Protein AF-X0W9U7-F1 (afdb_monomer_lite)

InterPro domains:
  IPR023198 Phosphoglycolate phosphatase-like, domain 2 [G3DSA:1.10.150.240] (16-88)
  IPR036412 HAD-like superfamily [SSF56784] (1-79)
  IPR044999 Protein CbbY-like [PTHR42896] (3-88)

Structure (mmCIF, N/CA/C/O backbone):
data_AF-X0W9U7-F1
#
_entry.id   AF-X0W9U7-F1
#
loop_
_atom_site.group_PDB
_atom_site.id
_atom_site.type_symbol
_atom_site.label_atom_id
_atom_site.label_alt_id
_atom_site.label_comp_id
_atom_site.label_asym_id
_atom_site.label_entity_id
_atom_site.label_seq_id
_atom_site.pdbx_PDB_ins_code
_atom_site.Cartn_x
_atom_site.Cartn_y
_atom_site.Cartn_z
_atom_site.occupancy
_atom_site.B_iso_or_equiv
_atom_site.auth_seq_id
_atom_site.auth_comp_id
_atom_site.auth_asym_id
_atom_site.auth_atom_id
_atom_site.pdbx_PDB_model_num
ATOM 1 N N . MET A 1 1 ? 41.495 -16.125 -0.995 1.00 43.84 1 MET A N 1
ATOM 2 C CA . MET A 1 1 ? 40.717 -14.931 -0.596 1.00 43.84 1 MET A CA 1
ATOM 3 C C . MET A 1 1 ? 39.266 -15.173 -0.983 1.00 43.84 1 MET A C 1
ATOM 5 O O . MET A 1 1 ? 39.001 -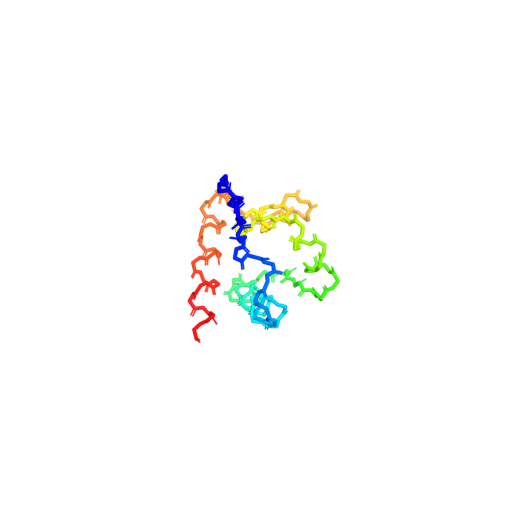15.313 -2.170 1.00 43.84 1 MET A O 1
ATOM 9 N N . MET A 1 2 ? 38.357 -15.319 -0.016 1.00 38.56 2 MET A N 1
ATOM 10 C CA . MET A 1 2 ? 36.925 -15.482 -0.300 1.00 38.56 2 MET A CA 1
ATOM 11 C C . MET A 1 2 ? 36.349 -14.139 -0.751 1.00 38.56 2 MET A C 1
ATOM 13 O O . MET A 1 2 ? 36.308 -13.190 0.026 1.00 38.56 2 MET A O 1
ATOM 17 N N . LYS A 1 3 ? 35.913 -14.064 -2.010 1.00 44.78 3 LYS A N 1
ATOM 18 C CA . LYS A 1 3 ? 34.958 -13.052 -2.464 1.00 44.78 3 LYS A CA 1
ATOM 19 C C . LYS A 1 3 ? 33.576 -13.601 -2.127 1.00 44.78 3 LYS A C 1
ATOM 21 O O . LYS A 1 3 ? 33.095 -14.494 -2.816 1.00 44.78 3 LYS A O 1
ATOM 26 N N . ALA A 1 4 ? 32.994 -13.146 -1.024 1.00 56.06 4 ALA A N 1
ATOM 27 C CA . ALA A 1 4 ? 31.602 -13.444 -0.728 1.00 56.06 4 ALA A CA 1
ATOM 28 C C . ALA A 1 4 ? 30.734 -12.576 -1.645 1.00 56.06 4 ALA A C 1
ATOM 30 O O . ALA A 1 4 ? 30.790 -11.350 -1.583 1.00 56.06 4 ALA A O 1
ATOM 31 N N . LEU A 1 5 ? 29.991 -13.229 -2.533 1.00 44.97 5 LEU A N 1
ATOM 32 C CA . LEU A 1 5 ? 28.931 -12.613 -3.314 1.00 44.97 5 LEU A CA 1
ATOM 33 C C . LEU A 1 5 ? 27.651 -12.779 -2.491 1.00 44.97 5 LEU A C 1
ATOM 35 O O . LEU A 1 5 ? 27.168 -13.897 -2.325 1.00 44.97 5 LEU A O 1
ATOM 39 N N . ILE A 1 6 ? 27.172 -11.687 -1.899 1.00 59.38 6 ILE A N 1
ATOM 40 C CA . ILE A 1 6 ? 25.893 -11.671 -1.189 1.00 59.38 6 ILE A CA 1
ATOM 41 C C . ILE A 1 6 ? 24.817 -11.552 -2.263 1.00 59.38 6 ILE A C 1
ATOM 43 O O . ILE A 1 6 ? 24.700 -10.513 -2.910 1.00 59.38 6 ILE A O 1
ATOM 47 N N . PHE A 1 7 ? 24.081 -12.637 -2.486 1.00 48.44 7 PHE A N 1
ATOM 48 C CA . PHE A 1 7 ? 22.822 -12.572 -3.211 1.00 48.44 7 PHE A CA 1
ATOM 49 C C . PHE A 1 7 ? 21.775 -12.033 -2.249 1.00 48.44 7 PHE A C 1
ATOM 51 O O . PHE A 1 7 ? 21.475 -12.668 -1.239 1.00 48.44 7 PHE A O 1
ATOM 58 N N . ASP A 1 8 ? 21.262 -10.852 -2.561 1.00 47.41 8 ASP A N 1
ATOM 59 C CA . ASP A 1 8 ? 19.993 -10.413 -2.013 1.00 47.41 8 ASP A CA 1
ATOM 60 C C . ASP A 1 8 ? 18.880 -11.151 -2.771 1.00 47.41 8 ASP A C 1
ATOM 62 O O . ASP A 1 8 ? 18.896 -11.218 -4.006 1.00 47.41 8 ASP A O 1
ATOM 66 N N . CYS A 1 9 ? 17.964 -11.782 -2.039 1.00 48.06 9 CYS A N 1
ATOM 67 C CA . CYS A 1 9 ? 16.885 -12.573 -2.634 1.00 48.06 9 CYS A CA 1
ATOM 68 C C . CYS A 1 9 ? 15.859 -11.698 -3.372 1.00 48.06 9 CYS A C 1
ATOM 70 O O . CYS A 1 9 ? 15.133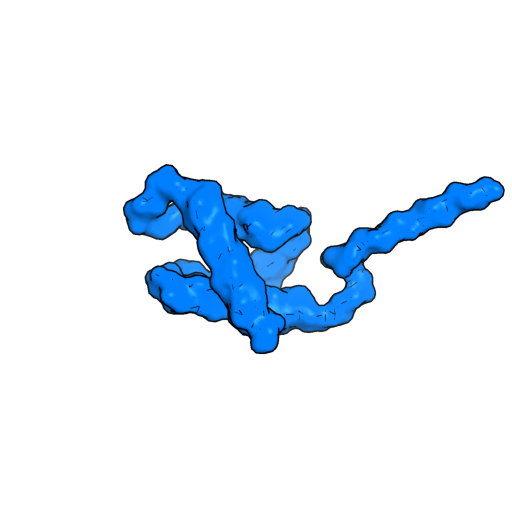 -12.220 -4.214 1.00 48.06 9 CYS A O 1
ATOM 72 N N . ASP A 1 10 ? 15.852 -10.386 -3.131 1.00 53.91 10 ASP A N 1
ATOM 73 C CA . ASP A 1 10 ? 14.826 -9.460 -3.622 1.00 53.91 10 ASP A CA 1
ATOM 74 C C . ASP A 1 10 ? 15.143 -8.827 -4.997 1.00 53.91 10 ASP A C 1
ATOM 76 O O . ASP A 1 10 ? 14.561 -7.814 -5.370 1.00 53.91 10 ASP A O 1
ATOM 80 N N . GLY A 1 11 ? 16.064 -9.393 -5.792 1.00 46.66 11 GLY A N 1
ATOM 81 C CA . GLY A 1 11 ? 16.409 -8.790 -7.094 1.00 46.66 11 GLY A CA 1
ATOM 82 C C . GLY A 1 11 ? 16.893 -9.710 -8.213 1.00 46.66 11 GLY A C 1
ATOM 83 O O . GLY A 1 11 ? 17.205 -9.214 -9.295 1.00 46.66 11 GLY A O 1
ATOM 84 N N . VAL A 1 12 ? 16.993 -11.029 -7.994 1.00 46.12 12 VAL A N 1
ATOM 85 C CA . VAL A 1 12 ? 17.647 -11.941 -8.964 1.00 46.12 12 VAL A CA 1
ATOM 86 C C . VAL A 1 12 ? 16.755 -13.101 -9.436 1.00 46.12 12 VAL A C 1
ATOM 88 O O . VAL A 1 12 ? 17.065 -13.730 -10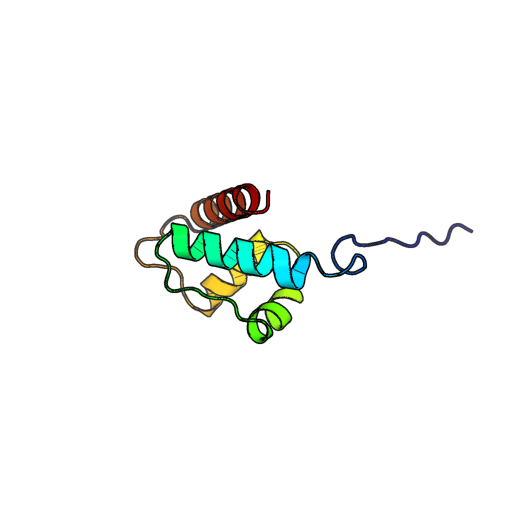.445 1.00 46.12 12 VAL A O 1
ATOM 91 N N . LEU A 1 13 ? 15.606 -13.362 -8.804 1.00 38.94 13 LEU A N 1
ATOM 92 C CA . LEU A 1 13 ? 14.699 -14.449 -9.202 1.00 38.94 13 LEU A CA 1
ATOM 93 C C . LEU A 1 13 ? 13.327 -13.930 -9.666 1.00 38.94 13 LEU A C 1
ATOM 95 O O . LEU A 1 13 ? 12.345 -13.963 -8.938 1.00 38.94 13 LEU A O 1
ATOM 99 N N . VAL A 1 14 ? 13.318 -13.478 -10.925 1.00 42.03 14 VAL A N 1
ATOM 100 C CA . VAL A 1 14 ? 12.320 -13.780 -11.975 1.00 42.03 14 VAL A CA 1
ATOM 101 C C . VAL A 1 14 ? 10.833 -13.656 -11.590 1.00 42.03 14 VAL A C 1
ATOM 103 O O . VAL A 1 14 ? 10.305 -14.494 -10.867 1.00 42.03 14 VAL A O 1
ATOM 106 N N . ASP A 1 15 ? 10.152 -12.663 -12.182 1.00 47.84 15 ASP A N 1
ATOM 107 C CA . ASP A 1 15 ? 8.698 -12.550 -12.464 1.00 47.84 15 ASP A CA 1
ATOM 108 C C . ASP A 1 15 ? 7.661 -12.752 -11.334 1.00 47.84 15 ASP A C 1
ATOM 110 O O . ASP A 1 15 ? 6.490 -12.418 -11.505 1.00 47.84 15 ASP A O 1
ATOM 114 N N . THR A 1 16 ? 8.045 -13.208 -10.145 1.00 51.44 16 THR A N 1
ATOM 115 C CA . THR A 1 16 ? 7.131 -13.431 -9.010 1.00 51.44 16 THR A CA 1
ATOM 116 C C . THR A 1 16 ? 6.809 -12.141 -8.249 1.00 51.44 16 THR A C 1
ATOM 118 O O . THR A 1 16 ? 5.711 -11.991 -7.704 1.00 51.44 16 THR A O 1
ATOM 121 N N . GLU A 1 17 ? 7.719 -11.165 -8.274 1.00 53.81 17 GLU A N 1
ATOM 122 C CA . GLU A 1 17 ? 7.518 -9.857 -7.650 1.00 53.81 17 GLU A CA 1
ATOM 123 C C . GLU A 1 17 ? 6.521 -8.979 -8.419 1.00 53.81 17 GLU A C 1
ATOM 125 O O . GLU A 1 17 ? 5.604 -8.407 -7.826 1.00 53.81 17 GLU A O 1
ATOM 130 N N . ARG A 1 18 ? 6.659 -8.893 -9.749 1.00 52.56 18 ARG A N 1
ATOM 131 C CA . ARG A 1 18 ? 5.895 -7.932 -10.563 1.00 52.56 18 ARG A CA 1
ATOM 132 C C . ARG A 1 18 ? 4.434 -8.330 -10.770 1.00 52.56 18 ARG A C 1
ATOM 134 O O . ARG A 1 18 ? 3.566 -7.454 -10.751 1.00 52.56 18 ARG A O 1
ATOM 141 N N . ASP A 1 19 ? 4.174 -9.629 -10.916 1.00 58.31 19 ASP A N 1
ATOM 142 C CA . ASP A 1 19 ? 2.834 -10.145 -11.217 1.00 58.31 19 ASP A CA 1
ATOM 143 C C . ASP A 1 19 ? 2.195 -10.896 -10.043 1.00 58.31 19 ASP A C 1
ATOM 145 O O . ASP A 1 19 ? 0.975 -10.917 -9.922 1.00 58.31 19 ASP A O 1
ATOM 149 N N . GLY A 1 20 ? 2.987 -11.446 -9.120 1.00 72.12 20 GLY A N 1
ATOM 150 C CA . GLY A 1 20 ? 2.455 -12.133 -7.945 1.00 72.12 20 GLY A CA 1
ATOM 151 C C . GLY A 1 20 ? 2.316 -11.219 -6.724 1.00 72.12 20 GLY A C 1
ATOM 152 O O . GLY A 1 20 ? 1.249 -11.130 -6.114 1.00 72.12 20 GLY A O 1
ATOM 153 N N . HIS A 1 21 ? 3.390 -10.527 -6.328 1.00 82.94 21 HIS A N 1
ATOM 154 C CA . HIS A 1 21 ? 3.359 -9.713 -5.110 1.00 82.94 21 HIS A CA 1
ATOM 155 C C . HIS A 1 21 ? 2.507 -8.454 -5.254 1.00 82.94 21 HIS A C 1
ATOM 157 O O . HIS A 1 21 ? 1.742 -8.169 -4.333 1.00 82.94 21 HIS A O 1
ATOM 163 N N . ARG A 1 22 ? 2.603 -7.735 -6.380 1.00 89.00 22 ARG A N 1
ATOM 164 C CA . ARG A 1 22 ? 1.768 -6.555 -6.666 1.00 89.00 22 ARG A CA 1
ATOM 165 C C . ARG A 1 22 ? 0.273 -6.884 -6.598 1.00 89.00 22 ARG A C 1
ATOM 167 O O . ARG A 1 22 ? -0.460 -6.222 -5.870 1.00 89.00 22 ARG A O 1
ATOM 174 N N . GLU A 1 23 ? -0.160 -7.949 -7.272 1.00 88.69 23 GLU A N 1
ATOM 175 C CA . GLU A 1 23 ? -1.558 -8.403 -7.233 1.00 88.69 23 GLU A CA 1
ATOM 176 C C . GLU A 1 23 ? -1.984 -8.827 -5.821 1.00 88.69 23 GLU A C 1
ATOM 178 O O . GLU A 1 23 ? -3.085 -8.507 -5.381 1.00 88.69 23 GLU A O 1
ATOM 183 N N . ALA A 1 24 ? -1.110 -9.485 -5.054 1.00 89.62 24 ALA A N 1
ATOM 184 C CA . ALA A 1 24 ? -1.415 -9.840 -3.669 1.00 89.62 24 ALA A CA 1
ATOM 185 C C . ALA A 1 24 ? -1.561 -8.610 -2.748 1.00 89.62 24 ALA A C 1
ATOM 187 O O . ALA A 1 24 ? -2.368 -8.650 -1.818 1.00 89.62 24 ALA A O 1
ATOM 188 N N . PHE A 1 25 ? -0.825 -7.519 -3.000 1.00 91.06 25 PHE A N 1
ATOM 189 C CA . PHE A 1 25 ? -1.043 -6.241 -2.312 1.00 91.06 25 PHE A CA 1
ATOM 190 C C . PHE A 1 25 ? -2.398 -5.638 -2.685 1.00 91.06 25 PHE A C 1
ATOM 192 O O . PHE A 1 25 ? -3.186 -5.355 -1.787 1.00 91.06 25 PHE A O 1
ATOM 199 N N . ASN A 1 26 ? -2.704 -5.534 -3.981 1.00 92.50 26 ASN A N 1
ATOM 200 C CA . ASN A 1 26 ? -3.979 -4.992 -4.463 1.00 92.50 26 ASN A CA 1
ATOM 201 C C . ASN A 1 26 ? -5.174 -5.770 -3.902 1.00 92.50 26 ASN A C 1
ATOM 203 O O . ASN A 1 26 ? -6.077 -5.181 -3.320 1.00 92.50 26 ASN A O 1
ATOM 207 N N . ARG A 1 27 ? -5.122 -7.105 -3.931 1.00 91.50 27 ARG A N 1
ATOM 208 C CA . ARG A 1 27 ? -6.159 -7.953 -3.327 1.00 91.50 27 ARG A CA 1
ATOM 209 C C . ARG A 1 27 ? -6.294 -7.746 -1.819 1.00 91.50 27 ARG A C 1
ATOM 211 O O . ARG A 1 27 ? -7.395 -7.873 -1.290 1.00 91.50 27 ARG A O 1
ATOM 218 N N . ALA A 1 28 ? -5.200 -7.465 -1.110 1.00 91.50 28 ALA A N 1
ATOM 219 C CA . ALA A 1 28 ? -5.260 -7.159 0.316 1.00 91.50 28 ALA A CA 1
ATOM 220 C C . ALA A 1 28 ? -5.908 -5.787 0.571 1.00 91.50 28 ALA A C 1
ATOM 222 O O . ALA A 1 28 ? -6.672 -5.656 1.527 1.00 91.50 28 ALA A O 1
ATOM 223 N N . PHE A 1 29 ? -5.638 -4.791 -0.281 1.00 92.75 29 PHE A N 1
ATOM 224 C CA . PHE A 1 29 ? -6.292 -3.480 -0.232 1.00 92.75 29 PHE A CA 1
ATOM 225 C C . PHE A 1 29 ? -7.796 -3.605 -0.510 1.00 92.75 29 PHE A C 1
ATOM 227 O O . PHE A 1 29 ? -8.601 -3.149 0.304 1.00 92.75 29 PHE A O 1
ATOM 234 N N . ASP A 1 30 ? -8.171 -4.338 -1.561 1.00 92.12 30 ASP A N 1
ATOM 235 C CA . ASP A 1 30 ? -9.564 -4.619 -1.923 1.00 92.12 30 ASP A CA 1
ATOM 236 C C . ASP A 1 30 ? -10.307 -5.358 -0.801 1.00 92.12 30 ASP A C 1
ATOM 238 O O . ASP A 1 30 ? -11.419 -4.988 -0.426 1.00 92.12 30 ASP A O 1
ATOM 242 N N . ALA A 1 31 ? -9.678 -6.375 -0.196 1.00 89.44 31 ALA A N 1
ATOM 243 C CA . ALA A 1 31 ? -10.254 -7.123 0.925 1.00 89.44 31 ALA A CA 1
ATOM 244 C C . ALA A 1 31 ? -10.499 -6.251 2.169 1.00 89.44 31 ALA A C 1
ATOM 246 O O . ALA A 1 31 ? -11.319 -6.600 3.021 1.00 89.44 31 ALA A O 1
ATOM 247 N N . LYS A 1 32 ? -9.793 -5.122 2.279 1.00 87.88 32 LYS A N 1
ATOM 248 C CA . LYS A 1 32 ? -9.973 -4.117 3.328 1.00 87.88 32 LYS A CA 1
ATOM 249 C C . LYS A 1 32 ? -10.851 -2.939 2.911 1.00 87.88 32 LYS A C 1
ATOM 251 O O . LYS A 1 32 ? -11.101 -2.075 3.747 1.00 87.88 32 LYS A O 1
ATOM 256 N N . GLY A 1 33 ? -11.350 -2.924 1.674 1.00 88.81 33 GLY A N 1
ATOM 257 C CA . GLY A 1 33 ? -12.154 -1.828 1.139 1.00 88.81 33 GLY A CA 1
ATOM 258 C C . GLY A 1 33 ? -11.371 -0.520 1.025 1.00 88.81 33 GLY A C 1
ATOM 259 O O . GLY A 1 33 ? -11.951 0.550 1.187 1.00 88.81 33 GLY A O 1
ATOM 260 N N . LEU A 1 34 ? -10.054 -0.605 0.821 1.00 89.06 34 LEU A N 1
ATOM 261 C CA . LEU A 1 34 ? -9.196 0.561 0.656 1.00 89.06 34 LEU A CA 1
ATOM 262 C C . LEU A 1 34 ? -9.225 1.022 -0.797 1.00 89.06 34 LEU A C 1
ATOM 264 O O . LEU A 1 34 ? -9.086 0.205 -1.702 1.00 89.06 34 LEU A O 1
ATOM 268 N N . ASP A 1 35 ? -9.301 2.333 -1.011 1.00 88.69 35 ASP A N 1
ATOM 269 C CA . ASP A 1 35 ? -9.140 2.953 -2.333 1.00 88.69 35 ASP A CA 1
ATOM 270 C C . ASP A 1 35 ? -7.648 3.067 -2.707 1.00 88.69 35 ASP A C 1
ATOM 272 O O . ASP A 1 35 ? -7.121 4.135 -3.006 1.00 88.69 35 ASP A O 1
ATOM 276 N N . ALA A 1 36 ? -6.922 1.954 -2.569 1.00 89.44 36 ALA A N 1
ATOM 277 C CA . ALA A 1 36 ? -5.495 1.856 -2.835 1.00 89.44 36 ALA A CA 1
ATOM 278 C C . ALA A 1 36 ? -5.254 0.793 -3.904 1.00 89.44 36 ALA A C 1
ATOM 280 O O . ALA A 1 36 ? -5.581 -0.377 -3.721 1.00 89.44 36 ALA A O 1
ATOM 281 N N . HIS A 1 37 ? -4.634 1.200 -5.009 1.00 92.12 37 HIS A N 1
ATOM 282 C CA . HIS A 1 37 ? -4.267 0.307 -6.098 1.00 92.12 37 HIS A CA 1
ATOM 283 C C . HIS A 1 37 ? -2.861 0.635 -6.591 1.00 92.12 37 HIS A C 1
ATOM 285 O O . HIS A 1 37 ? -2.547 1.785 -6.898 1.00 92.12 37 HIS A O 1
ATOM 291 N N . TRP A 1 38 ? -2.004 -0.379 -6.659 1.00 92.88 38 TRP A N 1
ATOM 292 C CA . TRP A 1 38 ? -0.656 -0.265 -7.196 1.00 92.88 38 TRP A CA 1
ATOM 293 C C . TRP A 1 38 ? -0.624 -0.800 -8.623 1.00 92.88 38 TRP A C 1
ATOM 295 O O . TRP A 1 38 ? -0.687 -2.014 -8.863 1.00 92.88 38 TRP A O 1
ATOM 305 N N . ASP A 1 39 ? -0.513 0.126 -9.571 1.00 91.06 39 ASP A N 1
ATOM 306 C CA . ASP A 1 39 ? -0.182 -0.196 -10.953 1.00 91.06 39 ASP A CA 1
ATOM 307 C C . ASP A 1 39 ? 1.307 -0.567 -11.095 1.00 91.06 39 ASP A C 1
ATOM 309 O O . ASP A 1 39 ? 2.076 -0.590 -10.130 1.00 91.06 39 ASP A O 1
ATOM 313 N N . VAL A 1 40 ? 1.717 -0.924 -12.311 1.00 88.25 40 VAL A N 1
ATOM 314 C CA . VAL A 1 40 ? 3.091 -1.367 -12.588 1.00 88.25 40 VAL A CA 1
ATOM 315 C C . VAL A 1 40 ? 4.110 -0.238 -12.397 1.00 88.25 40 VAL A C 1
ATOM 317 O O . VAL A 1 40 ? 5.230 -0.511 -11.969 1.00 88.25 40 VAL A O 1
ATOM 320 N N . GLU A 1 41 ? 3.742 1.007 -12.698 1.00 89.75 41 GLU A N 1
ATOM 321 C CA . GLU A 1 41 ? 4.644 2.160 -12.625 1.00 89.75 41 GLU A CA 1
ATOM 322 C C . GLU A 1 41 ? 4.909 2.545 -11.167 1.00 89.75 41 GLU A C 1
ATOM 324 O O . GLU A 1 41 ? 6.060 2.561 -10.724 1.00 89.75 41 GLU A O 1
ATOM 329 N N . LEU A 1 42 ? 3.843 2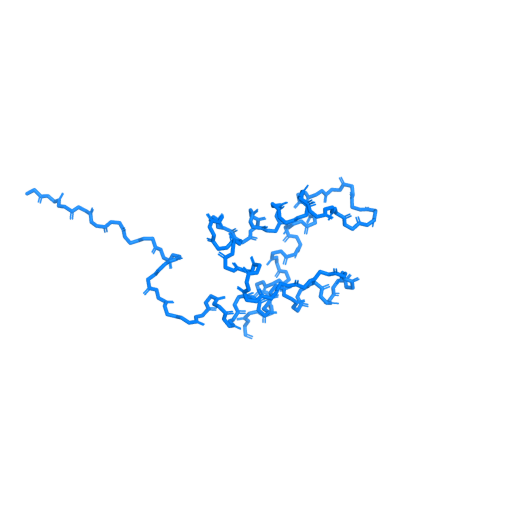.729 -10.385 1.00 90.31 42 LEU A N 1
ATOM 330 C CA . LEU A 1 42 ? 3.915 2.975 -8.951 1.00 90.31 42 LEU A CA 1
ATOM 331 C C . LEU A 1 42 ? 4.617 1.825 -8.230 1.00 90.31 42 LEU A C 1
ATOM 333 O O . LEU A 1 42 ? 5.468 2.062 -7.373 1.00 90.31 42 LEU A O 1
ATOM 337 N N . TYR A 1 43 ? 4.307 0.574 -8.581 1.00 89.75 43 TYR A N 1
ATOM 338 C CA . TYR A 1 43 ? 4.990 -0.567 -7.979 1.00 89.75 43 TYR A CA 1
ATOM 339 C C . TYR A 1 43 ? 6.487 -0.578 -8.310 1.00 89.75 43 TYR A C 1
ATOM 341 O O . TYR A 1 43 ? 7.288 -0.889 -7.435 1.00 89.75 43 TYR A O 1
ATOM 349 N N . GLY A 1 44 ? 6.886 -0.175 -9.521 1.00 89.06 44 GLY A N 1
ATOM 350 C CA . GLY A 1 44 ? 8.291 -0.010 -9.905 1.00 89.06 44 GLY A CA 1
ATOM 351 C C . GLY A 1 44 ? 9.037 1.030 -9.063 1.00 89.06 44 GLY A C 1
ATOM 352 O O . GLY A 1 44 ? 10.180 0.803 -8.664 1.00 89.06 44 GLY A O 1
ATOM 353 N N . GLU A 1 45 ? 8.385 2.142 -8.726 1.00 89.00 45 GLU A N 1
ATOM 354 C CA . GLU A 1 45 ? 8.948 3.149 -7.819 1.00 89.00 45 GLU A CA 1
ATOM 355 C C . GLU A 1 45 ? 9.055 2.624 -6.388 1.00 89.00 45 GLU A C 1
ATOM 357 O O . GLU A 1 45 ? 10.100 2.728 -5.741 1.00 89.00 45 GLU A O 1
ATOM 362 N N . LEU A 1 46 ? 7.991 1.977 -5.922 1.00 88.25 46 LEU A N 1
ATOM 363 C CA . LEU A 1 46 ? 7.937 1.339 -4.620 1.00 88.25 46 LEU A CA 1
ATOM 364 C C . LEU A 1 46 ? 8.966 0.204 -4.493 1.00 88.25 46 LEU A C 1
ATOM 366 O O . LEU A 1 46 ? 9.479 -0.011 -3.392 1.00 88.25 46 LEU A O 1
ATOM 370 N N . LEU A 1 47 ? 9.325 -0.485 -5.588 1.00 86.75 47 LEU A N 1
ATOM 371 C CA . LEU A 1 47 ? 10.326 -1.560 -5.610 1.00 86.75 47 LEU A CA 1
ATOM 372 C C . LEU A 1 47 ? 11.703 -1.117 -5.084 1.00 86.75 47 LEU A C 1
ATOM 374 O O . LEU A 1 47 ? 12.448 -1.931 -4.544 1.00 86.75 47 LEU A O 1
ATOM 378 N N . LYS A 1 48 ? 12.003 0.187 -5.128 1.00 87.50 48 LYS A N 1
ATOM 379 C CA . LYS A 1 48 ? 13.234 0.782 -4.577 1.00 87.50 48 LYS A CA 1
ATOM 380 C C . LYS A 1 48 ? 13.311 0.716 -3.045 1.00 87.50 48 LYS A C 1
ATOM 382 O O . LYS A 1 48 ? 14.381 0.917 -2.476 1.00 87.50 48 LYS A O 1
ATOM 387 N N . ILE A 1 49 ? 12.189 0.459 -2.372 1.00 87.12 49 ILE A N 1
ATOM 388 C CA . ILE A 1 49 ? 12.082 0.361 -0.913 1.00 87.12 49 ILE A CA 1
ATOM 389 C C . ILE A 1 49 ? 12.099 -1.110 -0.528 1.00 87.12 49 ILE A C 1
ATOM 391 O O . ILE A 1 49 ? 11.135 -1.814 -0.807 1.00 87.12 49 ILE A O 1
ATOM 395 N N . ALA A 1 50 ? 13.168 -1.580 0.109 1.00 80.50 50 ALA A N 1
ATOM 396 C CA . ALA A 1 50 ? 13.268 -2.972 0.542 1.00 80.50 50 ALA A CA 1
ATOM 397 C C . ALA A 1 50 ? 12.205 -3.312 1.601 1.00 80.50 50 ALA A C 1
ATOM 399 O O . ALA A 1 50 ? 11.959 -2.521 2.510 1.00 80.50 50 ALA A O 1
ATOM 400 N N . GLY A 1 51 ? 11.620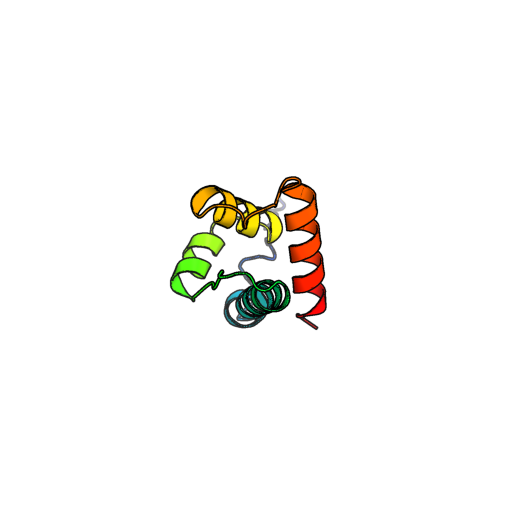 -4.508 1.502 1.00 83.38 51 GLY A N 1
ATOM 401 C CA . GLY A 1 51 ? 10.630 -5.009 2.456 1.00 83.38 51 GLY A CA 1
ATOM 402 C C . GLY A 1 51 ? 9.183 -4.595 2.155 1.00 83.38 51 GLY A C 1
ATOM 403 O O . GLY A 1 51 ? 8.850 -3.436 1.902 1.00 83.38 51 GLY A O 1
ATOM 404 N N . GLY A 1 52 ? 8.268 -5.570 2.203 1.00 85.25 52 GLY A N 1
ATOM 405 C CA . GLY A 1 52 ? 6.855 -5.350 1.877 1.00 85.25 52 GLY A CA 1
ATOM 406 C C . GLY A 1 52 ? 6.112 -4.440 2.863 1.00 85.25 52 GLY A C 1
ATOM 407 O O . GLY A 1 52 ? 5.204 -3.716 2.459 1.00 85.25 52 GLY A O 1
ATOM 408 N N . LYS A 1 53 ? 6.491 -4.450 4.148 1.00 8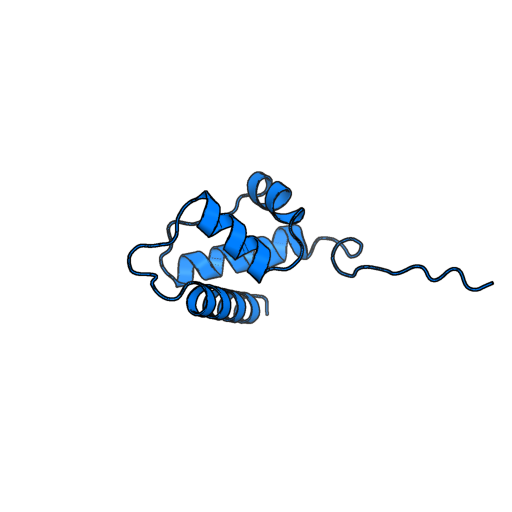7.88 53 LYS A N 1
ATOM 409 C CA . LYS A 1 53 ? 5.882 -3.578 5.169 1.00 87.88 53 LYS A CA 1
ATOM 410 C C . LYS A 1 53 ? 6.347 -2.139 5.016 1.00 87.88 53 LYS A C 1
ATOM 412 O O . LYS A 1 53 ? 5.539 -1.222 5.108 1.00 87.88 53 LYS A O 1
ATOM 417 N N . GLU A 1 54 ? 7.634 -1.955 4.775 1.00 89.56 54 GLU A N 1
ATOM 418 C CA . GLU A 1 54 ? 8.287 -0.664 4.598 1.00 89.56 54 GLU A CA 1
ATOM 419 C C . GLU A 1 54 ? 7.758 0.024 3.335 1.00 89.56 54 GLU A C 1
ATOM 421 O O . GLU A 1 54 ? 7.449 1.214 3.358 1.00 89.56 54 GLU A O 1
ATOM 426 N N . ARG A 1 55 ? 7.523 -0.752 2.272 1.00 91.81 55 ARG A N 1
ATOM 427 C CA . ARG A 1 55 ? 6.859 -0.296 1.049 1.00 91.81 55 ARG A CA 1
ATOM 428 C C . ARG A 1 55 ? 5.448 0.244 1.297 1.00 91.81 55 ARG A C 1
ATOM 430 O O . ARG A 1 55 ? 5.132 1.352 0.871 1.00 91.81 55 ARG A O 1
ATOM 437 N N . MET A 1 56 ? 4.614 -0.503 2.026 1.00 91.69 56 MET A N 1
ATOM 438 C CA . MET A 1 56 ? 3.272 -0.039 2.409 1.00 91.69 56 MET A CA 1
ATOM 439 C C . MET A 1 56 ? 3.335 1.188 3.320 1.00 91.69 56 MET A C 1
ATOM 441 O O . MET A 1 56 ? 2.573 2.130 3.127 1.00 91.69 56 MET A O 1
ATOM 445 N N . ARG A 1 57 ? 4.261 1.205 4.287 1.00 93.50 57 ARG A N 1
ATOM 446 C CA . ARG A 1 57 ? 4.462 2.348 5.184 1.00 93.50 57 ARG A CA 1
ATOM 447 C C . ARG A 1 57 ? 4.734 3.615 4.391 1.00 93.50 57 ARG A C 1
ATOM 449 O O . ARG A 1 57 ? 4.044 4.604 4.596 1.00 93.50 57 ARG A O 1
ATOM 456 N N . HIS A 1 58 ? 5.696 3.563 3.473 1.00 93.31 58 HIS A N 1
ATOM 457 C CA . HIS A 1 58 ? 6.045 4.708 2.645 1.00 93.31 58 HIS A CA 1
ATOM 458 C C . HIS A 1 58 ? 4.864 5.175 1.788 1.00 93.31 58 HIS A C 1
ATOM 460 O O . HIS A 1 58 ? 4.588 6.371 1.719 1.00 93.31 58 HIS A O 1
ATOM 466 N N . TYR A 1 59 ? 4.127 4.240 1.183 1.00 93.69 59 TYR A N 1
ATOM 467 C CA . TYR A 1 59 ? 2.938 4.561 0.397 1.00 93.69 59 TYR A CA 1
ATOM 468 C C . TYR A 1 59 ? 1.873 5.301 1.224 1.00 93.69 59 TYR A C 1
ATOM 470 O O . TYR A 1 59 ? 1.422 6.367 0.822 1.00 93.69 59 TYR A O 1
ATOM 478 N N . PHE A 1 60 ? 1.516 4.806 2.413 1.00 92.31 60 PHE A N 1
ATOM 479 C CA . PHE A 1 60 ? 0.502 5.461 3.252 1.00 92.31 60 PHE A CA 1
ATOM 480 C C . PHE A 1 60 ? 1.019 6.717 3.971 1.00 92.31 60 PHE A C 1
ATOM 482 O O . PHE A 1 60 ? 0.243 7.608 4.305 1.00 92.31 60 PHE A O 1
ATOM 489 N N . GLU A 1 61 ? 2.325 6.841 4.210 1.00 91.94 61 GLU A N 1
ATOM 490 C CA . GLU A 1 61 ? 2.914 8.085 4.721 1.00 91.94 61 GLU A CA 1
ATOM 491 C C . GLU A 1 61 ? 2.920 9.204 3.674 1.00 91.94 61 GLU A C 1
ATOM 493 O O . GLU A 1 61 ? 2.786 10.369 4.042 1.00 91.94 61 GLU A O 1
ATOM 498 N N . THR A 1 62 ? 3.040 8.862 2.389 1.00 90.19 62 THR A N 1
ATOM 499 C CA . THR A 1 62 ? 3.049 9.830 1.280 1.00 90.19 62 THR A CA 1
ATOM 500 C C . THR A 1 62 ? 1.650 10.132 0.741 1.00 90.19 62 THR A C 1
ATOM 502 O O . THR A 1 62 ? 1.341 11.293 0.487 1.00 90.19 62 THR A O 1
ATOM 505 N N . GLY A 1 63 ? 0.799 9.113 0.594 1.00 86.12 63 GLY A N 1
ATOM 506 C CA . GLY A 1 63 ? -0.571 9.227 0.077 1.00 86.12 63 GLY A CA 1
ATOM 507 C C . GLY A 1 63 ? -1.648 9.454 1.141 1.00 86.12 63 GLY A C 1
ATOM 508 O O . GLY A 1 63 ? -2.767 9.828 0.804 1.00 86.12 63 GLY A O 1
ATOM 509 N N . GLY A 1 64 ? -1.312 9.269 2.420 1.00 89.38 64 GLY A N 1
ATOM 510 C CA . GLY A 1 64 ? -2.256 9.326 3.534 1.00 89.38 64 GLY A CA 1
ATOM 511 C C . GLY A 1 64 ? -2.751 7.942 3.955 1.00 89.38 64 GLY A C 1
ATOM 512 O O . GLY A 1 64 ? -2.875 7.020 3.151 1.00 89.38 64 GLY A O 1
ATOM 513 N N . TYR A 1 65 ? -3.020 7.795 5.252 1.00 89.38 65 TYR A N 1
ATOM 514 C CA . TYR A 1 65 ? -3.634 6.586 5.793 1.00 89.38 65 TYR A CA 1
ATOM 515 C C . TYR A 1 65 ? -5.159 6.654 5.638 1.00 89.38 65 TYR A C 1
ATOM 517 O O . TYR A 1 65 ? -5.715 7.753 5.683 1.00 89.38 65 TYR A O 1
ATOM 525 N N . PRO A 1 66 ? -5.839 5.500 5.524 1.00 87.44 66 PRO A N 1
ATOM 526 C CA . PRO A 1 66 ? -7.295 5.441 5.560 1.00 87.44 66 PRO A CA 1
ATOM 527 C C . PRO A 1 66 ? -7.868 6.064 6.840 1.00 87.44 66 PRO A C 1
ATOM 529 O O . PRO A 1 66 ? -7.248 6.009 7.909 1.00 87.44 66 PRO A O 1
ATOM 532 N N . ASP A 1 67 ? -9.079 6.611 6.740 1.00 85.38 67 ASP A N 1
ATOM 533 C CA . ASP A 1 67 ? -9.760 7.237 7.871 1.00 85.38 67 ASP A CA 1
ATOM 534 C C . ASP A 1 67 ? -9.925 6.261 9.045 1.00 85.38 67 ASP A C 1
ATOM 536 O O . ASP A 1 67 ? -10.321 5.105 8.889 1.00 85.38 67 ASP A O 1
ATOM 540 N N . GLY A 1 68 ? -9.618 6.739 10.252 1.00 83.25 68 GLY A N 1
ATOM 541 C CA . GLY A 1 68 ? -9.743 5.952 11.481 1.00 83.25 68 GLY A CA 1
ATOM 542 C C . GLY A 1 68 ? -8.545 5.054 11.811 1.00 83.25 68 GLY A C 1
ATOM 543 O O . GLY A 1 68 ? -8.548 4.434 12.875 1.00 83.25 68 GLY A O 1
ATOM 544 N N . VAL A 1 69 ? -7.495 5.016 10.981 1.00 87.94 69 VAL A N 1
ATOM 545 C CA . VAL A 1 69 ? -6.243 4.331 11.339 1.00 87.94 69 VAL A CA 1
ATOM 546 C C . VAL A 1 69 ? -5.479 5.145 12.388 1.00 87.94 69 VAL A C 1
ATOM 548 O O . VAL A 1 69 ? -4.822 6.140 12.085 1.00 87.94 69 VAL A O 1
ATOM 551 N N . THR A 1 70 ? -5.553 4.706 13.645 1.00 86.94 70 THR A N 1
ATOM 552 C CA . THR A 1 70 ? -4.802 5.281 14.776 1.00 86.94 70 THR A CA 1
ATOM 553 C C . THR A 1 70 ? -3.523 4.503 15.080 1.00 86.94 70 THR A C 1
ATOM 555 O O . THR A 1 70 ? -2.512 5.106 15.439 1.00 86.94 70 THR A O 1
ATOM 558 N N . ASP A 1 71 ? -3.542 3.182 14.881 1.00 91.81 71 ASP A N 1
ATOM 559 C CA . ASP A 1 71 ? -2.382 2.296 14.992 1.00 91.81 71 ASP A CA 1
ATOM 560 C C . ASP A 1 71 ? -1.847 1.926 13.601 1.00 91.81 71 ASP A C 1
ATOM 562 O O . ASP A 1 71 ? -2.304 0.982 12.952 1.00 91.81 71 ASP A O 1
ATOM 566 N N . LYS A 1 72 ? -0.862 2.702 13.139 1.00 90.62 72 LYS A N 1
ATOM 567 C CA . LYS A 1 72 ? -0.219 2.503 11.833 1.00 90.62 72 LYS A CA 1
ATOM 568 C C . LYS A 1 72 ? 0.573 1.199 11.777 1.00 90.62 72 LYS A C 1
ATOM 570 O O . LYS A 1 72 ? 0.535 0.510 10.761 1.00 90.62 72 LYS A O 1
ATOM 575 N N . ASP A 1 73 ? 1.282 0.851 12.848 1.00 89.56 73 ASP A N 1
ATOM 576 C CA . ASP A 1 73 ? 2.110 -0.356 12.880 1.00 89.56 73 ASP A CA 1
ATOM 577 C C . ASP A 1 73 ? 1.238 -1.619 12.885 1.00 89.56 73 ASP A C 1
ATOM 579 O O . ASP A 1 73 ? 1.510 -2.555 12.127 1.00 89.56 73 ASP A O 1
ATOM 583 N N . GLY A 1 74 ? 0.155 -1.625 13.669 1.00 91.06 74 GLY A N 1
ATOM 584 C CA . GLY A 1 74 ? -0.833 -2.703 13.674 1.00 91.06 74 GLY A CA 1
ATOM 585 C C . GLY A 1 74 ? -1.532 -2.866 12.326 1.00 91.06 74 GLY A C 1
ATOM 586 O O . GLY A 1 74 ? -1.627 -3.983 11.812 1.00 91.06 74 GLY A O 1
ATOM 587 N N . PHE A 1 75 ? -1.933 -1.755 11.703 1.00 90.88 75 PHE A N 1
ATOM 588 C CA . PHE A 1 75 ? -2.517 -1.757 10.362 1.00 90.88 75 PHE A CA 1
ATOM 589 C C . PHE A 1 75 ? -1.566 -2.371 9.321 1.00 90.88 75 PHE A C 1
ATOM 591 O O . PHE A 1 75 ? -1.945 -3.285 8.589 1.00 90.88 75 PHE A O 1
ATOM 598 N N . LEU A 1 76 ? -0.301 -1.941 9.289 1.00 91.12 76 LEU A N 1
ATOM 599 C CA . LEU A 1 76 ? 0.698 -2.478 8.358 1.00 91.12 76 LEU A CA 1
ATOM 600 C C . LEU A 1 76 ? 0.988 -3.967 8.600 1.00 91.12 76 LEU A C 1
ATOM 602 O O . LEU A 1 76 ? 1.178 -4.726 7.645 1.00 91.12 76 LEU A O 1
ATOM 606 N N . ALA A 1 77 ? 1.020 -4.403 9.862 1.00 90.06 77 ALA A N 1
ATOM 607 C CA . ALA A 1 77 ? 1.206 -5.807 10.214 1.00 90.06 77 ALA A CA 1
ATOM 608 C C . ALA A 1 77 ? 0.029 -6.676 9.742 1.00 90.06 77 ALA A C 1
ATOM 610 O O . ALA A 1 77 ? 0.245 -7.766 9.203 1.00 90.06 77 ALA A O 1
ATOM 611 N N . GLU A 1 78 ? -1.204 -6.189 9.897 1.00 90.56 78 GLU A N 1
ATOM 612 C CA . GLU A 1 78 ? -2.400 -6.865 9.401 1.00 90.56 78 GLU A CA 1
ATOM 613 C C . GLU A 1 78 ? -2.391 -6.972 7.872 1.00 90.56 78 GLU A C 1
ATOM 615 O O . GLU A 1 78 ? -2.574 -8.065 7.330 1.00 90.56 78 GLU A O 1
ATOM 620 N N . MET A 1 79 ? -2.103 -5.868 7.179 1.00 90.06 79 MET A N 1
ATOM 621 C CA . MET A 1 79 ? -2.007 -5.834 5.719 1.00 90.06 79 MET A CA 1
ATOM 622 C C . MET A 1 79 ? -0.961 -6.817 5.190 1.00 90.06 79 MET A C 1
ATOM 624 O O . MET A 1 79 ? -1.223 -7.567 4.249 1.00 90.06 79 MET A O 1
ATOM 628 N N . HIS A 1 80 ? 0.207 -6.879 5.833 1.00 87.19 80 HIS A N 1
ATOM 629 C CA . HIS A 1 80 ? 1.255 -7.821 5.456 1.00 87.19 80 HIS A CA 1
ATOM 630 C C . HIS A 1 80 ? 0.802 -9.274 5.640 1.00 87.19 80 HIS A C 1
ATOM 632 O O . HIS A 1 80 ? 1.031 -10.108 4.766 1.00 87.19 80 HIS A O 1
ATOM 638 N N . LYS A 1 81 ? 0.118 -9.576 6.750 1.00 87.69 81 LYS A N 1
ATOM 639 C CA . LYS A 1 81 ? -0.425 -10.913 7.022 1.00 87.69 81 LYS A CA 1
ATOM 640 C C . LYS A 1 81 ? -1.482 -11.321 5.991 1.00 87.69 81 LYS A C 1
ATOM 642 O O . LYS A 1 81 ? -1.450 -12.457 5.521 1.00 87.69 81 LYS A O 1
ATOM 647 N N . LEU A 1 82 ? -2.385 -10.409 5.623 1.00 87.44 82 LEU A N 1
ATOM 648 C CA . LEU A 1 82 ? -3.399 -10.648 4.591 1.00 87.44 82 LEU A CA 1
ATOM 649 C C . LEU A 1 82 ? -2.761 -10.921 3.232 1.00 87.44 82 LEU A C 1
ATOM 651 O O . LEU A 1 82 ? -3.070 -11.933 2.606 1.00 87.44 82 LEU A O 1
ATOM 655 N N . LYS A 1 83 ? -1.812 -10.078 2.817 1.00 84.31 83 LYS A N 1
ATOM 656 C CA . LYS A 1 83 ? -1.061 -10.263 1.571 1.00 84.31 83 LYS A CA 1
ATOM 657 C C . LYS A 1 83 ? -0.351 -11.618 1.531 1.00 84.31 83 LYS A C 1
ATOM 659 O O . LYS A 1 83 ? -0.420 -12.304 0.517 1.00 84.31 83 LYS A O 1
ATOM 664 N N . THR A 1 84 ? 0.294 -12.039 2.624 1.00 82.00 84 THR A N 1
ATOM 665 C CA . THR A 1 84 ? 0.932 -13.366 2.710 1.00 82.00 84 THR A CA 1
ATOM 666 C C . THR A 1 84 ? -0.076 -14.506 2.546 1.00 82.00 84 THR A C 1
ATOM 668 O O . THR A 1 84 ? 0.236 -15.481 1.872 1.00 82.00 84 THR A O 1
ATOM 671 N N . GLY A 1 85 ? -1.282 -14.389 3.110 1.00 79.00 85 GLY A N 1
ATOM 672 C CA . GLY A 1 85 ? -2.336 -15.397 2.945 1.00 79.00 85 GLY A CA 1
ATOM 673 C C . GLY A 1 85 ? -2.942 -15.452 1.537 1.00 79.00 85 GLY A C 1
ATOM 674 O O . GLY A 1 85 ? -3.438 -16.496 1.131 1.00 79.00 85 GLY A O 1
ATOM 675 N N . LEU A 1 86 ? -2.892 -14.346 0.788 1.00 77.38 86 LEU A N 1
ATOM 676 C CA . LEU A 1 86 ? -3.433 -14.231 -0.573 1.00 77.38 86 LEU A CA 1
ATOM 677 C C . LEU A 1 86 ? -2.435 -14.618 -1.677 1.00 77.38 86 LEU A C 1
ATOM 679 O O . LEU A 1 86 ? -2.842 -14.755 -2.830 1.00 77.38 86 LEU A O 1
ATOM 683 N N . PHE A 1 87 ? -1.154 -14.769 -1.332 1.00 68.81 87 PHE A N 1
ATOM 684 C CA . PHE A 1 87 ? -0.060 -15.141 -2.238 1.00 68.81 87 PHE A CA 1
ATOM 685 C C . PHE A 1 87 ? 0.171 -16.671 -2.319 1.00 68.81 87 PHE A C 1
ATOM 687 O O . PHE A 1 87 ? 1.170 -17.102 -2.887 1.00 68.81 87 PHE A O 1
ATOM 694 N N . MET A 1 88 ? -0.721 -17.490 -1.740 1.00 55.94 88 MET A N 1
ATOM 695 C CA . MET A 1 88 ? -0.677 -18.963 -1.804 1.00 55.94 88 MET A CA 1
ATOM 696 C C . MET A 1 88 ? -1.456 -19.517 -2.999 1.00 55.94 88 MET A C 1
ATOM 698 O O . MET A 1 88 ? -2.550 -18.981 -3.288 1.00 55.94 88 MET A O 1
#

Foldseek 3Di:
DDPDDDDDPLPDDDDCQQPQLQVLLQVLCVVVVHPDHDDNVNSVVLSVQPDPLRSVVVVCVVVNDPPPCPPSPVVSVSSVVSSVVSSD

Secondary structure (DSSP, 8-state):
--------TTSSSTTHIIIIIHHHHHHHHHHTT-S----HHHHHHHTTS-SHHHHHHHHHHHH-PPTT---HHHHHHHHHHHHHHHT-

Organism: NCBI:txid412755

Radius of gyration: 14.62 Å; chains: 1; bounding box: 53×29×28 Å

Sequence (88 aa):
MMKALIFDCDGVLVDTERDGHREAFNRAFDAKGLDAHWDVELYGELLKIAGGKERMRHYFETGGYPDGVTDKDGFLAEMHKLKTGLFM

pLDDT: mean 79.3, std 17.17, range [38.56, 93.69]